Protein AF-A0A497A2Z9-F1 (afdb_monomer_lite)

Sequence (63 aa):
MKQLADRLLNLIRENWLLIAFLGLLAAGFLTLRTPATPIESEQALQATLSSGQPVLVEFYANT

pLDDT: mean 89.91, std 6.15, range [65.06, 98.31]

Structure (mmCIF, N/CA/C/O backbone):
data_AF-A0A497A2Z9-F1
#
_entry.id   AF-A0A497A2Z9-F1
#
loop_
_atom_site.group_PDB
_atom_site.id
_atom_site.type_symbol
_atom_site.label_atom_id
_atom_site.label_alt_id
_atom_site.label_comp_id
_atom_site.label_asym_id
_atom_site.label_entity_id
_atom_site.label_seq_id
_atom_site.pdbx_PDB_ins_code
_atom_site.Cartn_x
_atom_site.Cartn_y
_atom_site.Cartn_z
_atom_site.occupancy
_atom_site.B_iso_or_equiv
_atom_site.auth_seq_id
_atom_site.auth_comp_id
_atom_site.auth_asym_id
_atom_site.auth_atom_id
_atom_site.pdbx_PDB_model_num
ATOM 1 N N . MET A 1 1 ? 27.984 -5.398 -13.775 1.00 65.06 1 MET A N 1
ATOM 2 C CA . MET A 1 1 ? 27.069 -4.311 -13.348 1.00 65.06 1 MET A CA 1
ATOM 3 C C . MET A 1 1 ? 26.594 -3.430 -14.507 1.00 65.06 1 MET A C 1
ATOM 5 O O . MET A 1 1 ? 25.389 -3.313 -14.655 1.00 65.06 1 MET A O 1
ATOM 9 N N . LYS A 1 2 ? 27.472 -2.887 -15.374 1.00 79.50 2 LYS A N 1
ATOM 10 C CA . LYS A 1 2 ? 27.070 -2.037 -16.525 1.00 79.50 2 LYS A CA 1
ATOM 11 C C . LYS A 1 2 ? 26.031 -2.678 -17.461 1.00 79.50 2 LYS A C 1
ATOM 13 O O . LYS A 1 2 ? 24.967 -2.119 -17.657 1.00 79.50 2 LYS A O 1
ATOM 18 N N . GLN A 1 3 ? 26.270 -3.918 -17.887 1.00 86.19 3 GLN A N 1
ATOM 19 C CA . GLN A 1 3 ? 25.352 -4.651 -18.770 1.00 86.19 3 GLN A CA 1
ATOM 20 C C . GLN A 1 3 ? 23.937 -4.845 -18.187 1.00 86.19 3 GLN A C 1
ATOM 22 O O . GLN A 1 3 ? 22.969 -4.948 -18.933 1.00 86.19 3 GLN A O 1
ATOM 27 N N . LEU A 1 4 ? 23.805 -4.913 -16.858 1.00 87.19 4 LEU A N 1
ATOM 28 C CA . LEU A 1 4 ? 22.507 -5.058 -16.195 1.00 87.19 4 LEU A CA 1
ATOM 29 C C . LEU A 1 4 ? 21.769 -3.713 -16.145 1.00 87.19 4 LEU A C 1
ATOM 31 O O . LEU A 1 4 ? 20.570 -3.670 -16.399 1.00 87.19 4 LEU A O 1
ATOM 35 N N . ALA A 1 5 ? 22.498 -2.620 -15.904 1.00 88.50 5 ALA A N 1
ATOM 36 C CA . ALA A 1 5 ? 21.957 -1.265 -15.962 1.00 88.50 5 ALA A CA 1
ATOM 37 C C . ALA A 1 5 ? 21.464 -0.906 -17.372 1.00 88.50 5 ALA A C 1
ATOM 39 O O . ALA A 1 5 ? 20.356 -0.399 -17.510 1.00 88.50 5 ALA A O 1
ATOM 40 N N . ASP A 1 6 ? 22.223 -1.248 -18.417 1.00 91.81 6 ASP A N 1
ATOM 41 C CA . ASP A 1 6 ? 21.825 -0.982 -19.807 1.00 91.81 6 ASP A CA 1
ATOM 42 C C . ASP A 1 6 ? 20.546 -1.744 -20.191 1.00 91.81 6 ASP A C 1
ATOM 44 O O . ASP A 1 6 ? 19.656 -1.202 -20.845 1.00 91.81 6 ASP A O 1
ATOM 48 N N . ARG A 1 7 ? 20.402 -2.990 -19.717 1.00 89.19 7 ARG A N 1
ATOM 49 C CA . ARG A 1 7 ? 19.177 -3.785 -19.908 1.00 89.19 7 ARG A CA 1
ATOM 50 C C . ARG A 1 7 ? 17.979 -3.189 -19.176 1.00 89.19 7 ARG A C 1
ATOM 52 O O . ARG A 1 7 ? 16.894 -3.141 -19.746 1.00 89.19 7 ARG A O 1
ATOM 59 N N . LEU A 1 8 ? 18.168 -2.719 -17.943 1.00 88.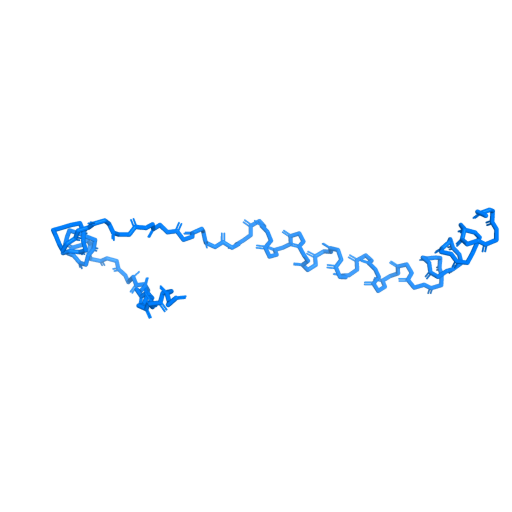69 8 LEU A N 1
ATOM 60 C CA . LEU A 1 8 ? 17.109 -2.055 -17.178 1.00 88.69 8 LEU A CA 1
ATOM 61 C C . LEU A 1 8 ? 16.690 -0.733 -17.824 1.00 88.69 8 LEU A C 1
ATOM 63 O O . LEU A 1 8 ? 15.498 -0.464 -17.932 1.00 88.69 8 LEU A O 1
ATOM 67 N N . LEU A 1 9 ? 17.646 0.065 -18.300 1.00 91.00 9 LEU A N 1
ATOM 68 C CA . LEU A 1 9 ? 17.363 1.319 -18.996 1.00 91.00 9 LEU A CA 1
ATOM 69 C C . LEU A 1 9 ? 16.600 1.087 -20.301 1.00 91.00 9 LEU A C 1
ATOM 71 O O . LEU A 1 9 ? 15.649 1.818 -20.576 1.00 91.00 9 LEU A O 1
ATOM 75 N N . ASN A 1 10 ? 16.966 0.060 -21.071 1.00 92.12 10 ASN A N 1
ATOM 76 C CA . ASN A 1 10 ? 16.218 -0.307 -22.273 1.00 92.12 10 ASN A CA 1
ATOM 77 C C . ASN A 1 10 ? 14.798 -0.768 -21.934 1.00 92.12 10 ASN A C 1
ATOM 79 O O . ASN A 1 10 ? 13.854 -0.293 -22.555 1.00 92.12 10 ASN A O 1
ATOM 83 N N . LEU A 1 11 ? 14.625 -1.596 -20.899 1.00 91.06 11 LEU A N 1
ATOM 84 C CA . LEU A 1 11 ? 13.304 -2.061 -20.471 1.00 91.06 11 LEU A CA 1
ATOM 85 C C . LEU A 1 11 ? 12.414 -0.900 -20.006 1.00 91.06 11 LEU A C 1
ATOM 87 O O . LEU A 1 11 ? 11.244 -0.835 -20.388 1.00 91.06 11 LEU A O 1
ATOM 91 N N . ILE A 1 12 ? 12.978 0.040 -19.239 1.00 92.06 12 ILE A N 1
ATOM 92 C CA . ILE A 1 12 ? 12.280 1.258 -18.812 1.00 92.06 12 ILE A CA 1
ATOM 93 C C . ILE A 1 12 ? 11.904 2.116 -20.017 1.00 92.06 12 ILE A C 1
ATOM 95 O O . ILE A 1 12 ? 10.790 2.624 -20.073 1.00 92.06 12 ILE A O 1
ATOM 99 N N . ARG A 1 13 ? 12.808 2.278 -20.987 1.00 93.56 13 ARG A N 1
ATOM 100 C CA . ARG A 1 13 ? 12.565 3.097 -22.179 1.00 93.56 13 ARG A CA 1
ATOM 101 C C . ARG A 1 13 ? 11.494 2.493 -23.087 1.00 93.56 13 ARG A C 1
ATOM 103 O O . ARG A 1 13 ? 10.617 3.223 -23.538 1.00 93.56 13 ARG A O 1
ATOM 110 N N . GLU A 1 14 ? 11.552 1.191 -23.346 1.00 95.19 14 GLU A N 1
ATOM 111 C CA . GLU A 1 14 ? 10.588 0.488 -24.203 1.00 95.19 14 GLU A CA 1
ATOM 112 C C . GLU A 1 14 ? 9.188 0.460 -23.581 1.00 95.19 14 GLU A C 1
ATOM 114 O O . GLU A 1 14 ? 8.194 0.590 -24.289 1.00 95.19 14 GLU A O 1
ATOM 119 N N . ASN A 1 15 ? 9.104 0.361 -22.251 1.00 96.62 15 ASN A N 1
ATOM 120 C CA . ASN A 1 15 ? 7.842 0.206 -21.522 1.00 96.62 15 ASN A CA 1
ATOM 121 C C . ASN A 1 15 ? 7.485 1.440 -20.683 1.00 96.62 15 ASN A C 1
ATOM 123 O O . ASN A 1 15 ? 6.736 1.330 -19.710 1.00 96.62 15 ASN A O 1
ATOM 127 N N . TRP A 1 16 ? 8.011 2.618 -21.032 1.00 95.94 16 TRP A N 1
ATOM 128 C CA . TRP A 1 16 ? 7.930 3.807 -20.175 1.00 95.94 16 TRP A CA 1
ATOM 129 C C . TRP A 1 16 ? 6.485 4.187 -19.835 1.00 95.94 16 TRP A C 1
ATOM 131 O O . TRP A 1 16 ? 6.189 4.540 -18.697 1.00 95.94 16 TRP A O 1
ATOM 141 N N . LEU A 1 17 ? 5.573 4.055 -20.803 1.00 96.62 17 LEU A N 1
ATOM 142 C CA . LEU A 1 17 ? 4.163 4.392 -20.633 1.00 96.62 17 LEU A CA 1
ATOM 143 C C . LEU A 1 17 ? 3.447 3.394 -19.716 1.00 96.62 17 LEU A C 1
ATOM 145 O O . LEU A 1 17 ? 2.671 3.805 -18.858 1.00 96.62 17 LEU A O 1
ATOM 149 N N . LEU A 1 18 ? 3.753 2.098 -19.840 1.00 96.56 18 LEU A N 1
ATOM 150 C CA . LEU A 1 18 ? 3.238 1.071 -18.932 1.00 96.56 18 LEU A CA 1
ATOM 151 C C . LEU A 1 18 ? 3.736 1.315 -17.504 1.00 96.56 18 LEU A C 1
ATOM 153 O O . LEU A 1 18 ? 2.951 1.275 -16.563 1.00 96.56 18 LEU A O 1
ATOM 157 N N . ILE A 1 19 ? 5.027 1.606 -17.342 1.00 96.38 19 ILE A N 1
ATOM 158 C CA . ILE A 1 19 ? 5.624 1.894 -16.033 1.00 96.38 19 ILE A CA 1
ATOM 159 C C . ILE A 1 19 ? 5.001 3.152 -15.426 1.00 96.38 19 ILE A C 1
ATOM 161 O O . ILE A 1 19 ? 4.655 3.145 -14.248 1.00 96.38 19 ILE A O 1
ATOM 165 N N . ALA A 1 20 ? 4.809 4.209 -16.217 1.00 96.62 20 ALA A N 1
ATOM 166 C CA . ALA A 1 20 ? 4.149 5.429 -15.766 1.00 96.62 20 ALA A CA 1
ATOM 167 C C . ALA A 1 20 ? 2.699 5.160 -15.339 1.00 96.62 20 ALA A C 1
ATOM 169 O O . ALA A 1 20 ? 2.271 5.635 -14.290 1.00 96.62 20 ALA A O 1
ATOM 170 N N . PHE A 1 21 ? 1.963 4.355 -16.107 1.00 98.06 21 PHE A N 1
ATOM 171 C CA . PHE A 1 21 ? 0.596 3.965 -15.777 1.00 98.06 21 PHE A CA 1
ATOM 172 C C . PHE A 1 21 ? 0.523 3.148 -14.479 1.00 98.06 21 PHE A C 1
ATOM 174 O O . PHE A 1 21 ? -0.269 3.468 -13.595 1.00 98.06 21 PHE A O 1
ATOM 181 N N . LEU A 1 22 ? 1.387 2.143 -14.315 1.00 97.81 22 LEU A N 1
ATOM 182 C CA . LEU A 1 22 ? 1.484 1.372 -13.073 1.00 97.81 22 LEU A CA 1
ATOM 183 C C . LEU A 1 22 ? 1.900 2.254 -11.890 1.00 97.81 22 LEU A C 1
ATOM 185 O O . LEU A 1 22 ? 1.350 2.117 -10.800 1.00 97.81 22 LEU A O 1
ATOM 189 N N . GLY A 1 23 ? 2.827 3.188 -12.108 1.00 97.62 23 GLY A N 1
ATOM 190 C CA . GLY A 1 23 ? 3.232 4.175 -11.111 1.00 97.62 23 GLY A CA 1
ATOM 191 C C . GLY A 1 23 ? 2.075 5.079 -10.686 1.00 97.62 23 GLY A C 1
ATOM 192 O O . GLY A 1 23 ? 1.893 5.315 -9.494 1.00 97.62 23 GLY A O 1
ATOM 193 N N . LEU A 1 24 ? 1.249 5.524 -11.636 1.00 98.31 24 LEU A N 1
ATOM 194 C CA . LEU A 1 24 ? 0.046 6.308 -11.363 1.00 98.31 24 LEU A CA 1
ATOM 195 C C . LEU A 1 24 ? -0.984 5.502 -10.562 1.00 98.31 24 LEU A C 1
ATOM 197 O O . LEU A 1 24 ? -1.518 6.015 -9.582 1.00 98.31 24 LEU A O 1
ATOM 201 N N . LEU A 1 25 ? -1.228 4.238 -10.922 1.00 98.25 25 LEU A N 1
ATOM 202 C CA . LEU A 1 25 ? -2.116 3.358 -10.156 1.00 98.25 25 LEU A CA 1
ATOM 203 C C . LEU A 1 25 ? -1.602 3.131 -8.730 1.00 98.25 25 LEU A C 1
ATOM 205 O O . LEU A 1 25 ? -2.377 3.225 -7.781 1.00 98.25 25 LEU A O 1
ATOM 209 N N . ALA A 1 26 ? -0.302 2.880 -8.565 1.00 97.88 26 ALA A N 1
ATOM 210 C CA . ALA A 1 26 ? 0.310 2.703 -7.253 1.00 97.88 26 ALA A CA 1
ATOM 211 C C . ALA A 1 26 ? 0.206 3.978 -6.403 1.00 97.88 26 ALA A C 1
ATOM 213 O O . ALA A 1 26 ? -0.167 3.909 -5.232 1.00 97.88 26 ALA A O 1
ATOM 214 N N . ALA A 1 27 ? 0.473 5.147 -6.989 1.00 97.75 27 ALA A N 1
ATOM 215 C CA . ALA A 1 27 ? 0.313 6.431 -6.313 1.00 97.75 27 ALA A CA 1
ATOM 216 C C . ALA A 1 27 ? -1.154 6.697 -5.939 1.00 97.75 27 ALA A C 1
ATOM 218 O O . ALA A 1 27 ? -1.436 7.112 -4.814 1.00 97.75 27 ALA A O 1
ATOM 219 N N . 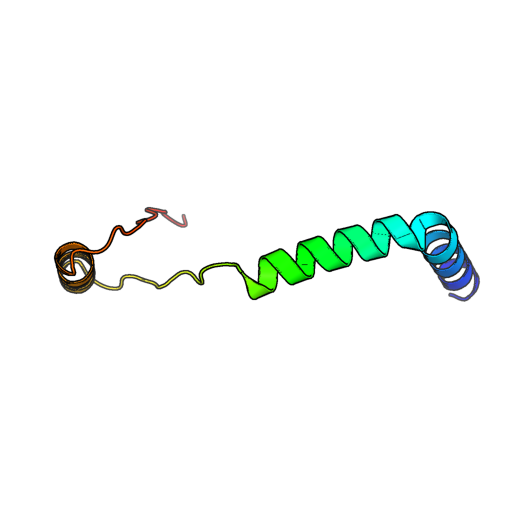GLY A 1 28 ? -2.092 6.403 -6.842 1.00 97.62 28 GLY A N 1
ATOM 220 C CA . GLY A 1 28 ? -3.528 6.496 -6.584 1.00 97.62 28 GLY A CA 1
ATOM 221 C C . GLY A 1 28 ? -3.952 5.600 -5.423 1.00 97.62 28 GLY A C 1
ATOM 222 O O . GLY A 1 28 ? -4.602 6.061 -4.494 1.00 97.62 28 GLY A O 1
ATOM 223 N N . PHE A 1 29 ? -3.501 4.346 -5.408 1.00 95.62 29 PHE A N 1
ATOM 224 C CA . PHE A 1 29 ? -3.760 3.436 -4.297 1.00 95.62 29 PHE A CA 1
ATOM 225 C C . PHE A 1 29 ? -3.187 3.964 -2.977 1.00 95.62 29 PHE A C 1
ATOM 227 O O . PHE A 1 29 ? -3.890 4.000 -1.976 1.00 95.62 29 PHE A O 1
ATOM 234 N N . LEU A 1 30 ? -1.932 4.418 -2.952 1.00 95.62 30 LEU A N 1
ATOM 235 C CA . LEU A 1 30 ? -1.310 4.909 -1.717 1.00 95.62 30 LEU A CA 1
ATOM 236 C C . LEU A 1 30 ? -1.959 6.190 -1.179 1.00 95.62 30 LEU A C 1
ATOM 238 O O . LEU A 1 30 ? -1.999 6.372 0.035 1.00 95.62 30 LEU A O 1
ATOM 242 N N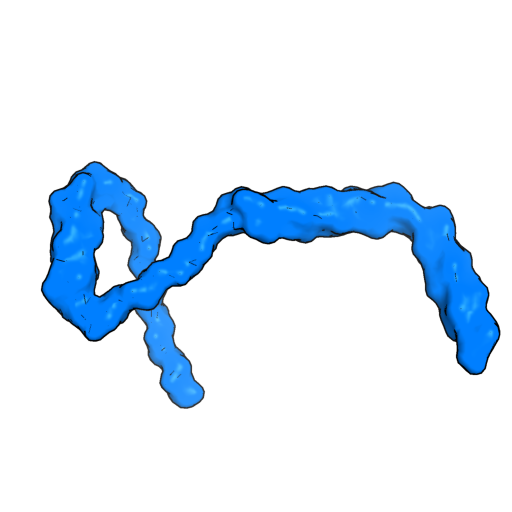 . THR A 1 31 ? -2.457 7.059 -2.059 1.00 95.62 31 THR A N 1
ATOM 243 C CA . THR A 1 31 ? -3.091 8.332 -1.676 1.00 95.62 31 THR A CA 1
ATOM 244 C C . THR A 1 31 ? -4.559 8.178 -1.298 1.00 95.62 31 THR A C 1
ATOM 246 O O . THR A 1 31 ? -5.030 8.894 -0.419 1.00 95.62 31 THR A O 1
ATOM 249 N N . LEU A 1 32 ? -5.277 7.251 -1.937 1.00 95.19 32 LEU A N 1
ATOM 250 C CA . LEU A 1 32 ? -6.714 7.053 -1.735 1.00 95.19 32 LEU A CA 1
ATOM 251 C C . LEU A 1 32 ? -7.049 5.899 -0.785 1.00 95.19 32 LEU A C 1
ATOM 253 O O . LEU A 1 32 ? -8.207 5.771 -0.391 1.00 95.19 32 LEU A O 1
ATOM 257 N N . ARG A 1 33 ? -6.085 5.044 -0.414 1.00 92.12 33 ARG A N 1
ATOM 258 C CA . ARG A 1 33 ? -6.362 3.936 0.510 1.00 92.12 33 ARG A CA 1
ATOM 259 C C . ARG A 1 33 ? -6.769 4.459 1.885 1.00 92.12 33 ARG A C 1
ATOM 261 O O . ARG A 1 33 ? -6.110 5.320 2.466 1.00 92.12 33 ARG A O 1
ATOM 268 N N . THR A 1 34 ? -7.803 3.852 2.449 1.00 89.06 34 THR A N 1
ATOM 269 C CA . THR A 1 34 ? -8.167 4.042 3.852 1.00 89.06 34 THR A CA 1
ATOM 270 C C . THR A 1 34 ? -7.201 3.243 4.734 1.00 89.06 34 THR A C 1
ATOM 272 O O . THR A 1 34 ? -7.048 2.039 4.518 1.00 89.06 34 THR A O 1
ATOM 275 N N . PRO A 1 35 ? -6.505 3.872 5.699 1.00 85.75 35 PRO A N 1
ATOM 276 C CA . PRO A 1 35 ? -5.647 3.144 6.626 1.00 85.75 35 PRO A CA 1
ATOM 277 C C . PRO A 1 35 ? -6.484 2.293 7.589 1.00 85.75 35 PRO A C 1
ATOM 279 O O . PRO A 1 35 ? -7.521 2.736 8.083 1.00 85.75 35 PRO A O 1
ATOM 282 N N . ALA A 1 36 ? -6.008 1.082 7.884 1.00 85.81 36 ALA A N 1
ATOM 283 C CA . ALA A 1 36 ? -6.606 0.242 8.913 1.00 85.81 36 ALA A CA 1
ATOM 284 C C . ALA A 1 36 ? -6.403 0.879 10.295 1.00 85.81 36 ALA A C 1
ATOM 286 O O . ALA A 1 36 ? -5.315 1.366 10.610 1.00 85.81 36 ALA A O 1
ATOM 287 N N . THR A 1 37 ? -7.451 0.857 11.114 1.00 85.62 37 THR A N 1
ATOM 288 C CA . THR A 1 37 ? -7.398 1.302 12.510 1.00 85.62 37 THR A CA 1
ATOM 289 C C . THR A 1 37 ? -7.601 0.078 13.401 1.00 85.62 37 THR A C 1
ATOM 291 O O . THR A 1 37 ? -8.648 -0.561 13.282 1.00 85.62 37 THR A O 1
ATOM 294 N N . PRO A 1 38 ? -6.626 -0.295 14.251 1.00 85.50 38 PRO A N 1
ATOM 295 C CA . PRO A 1 38 ? -6.789 -1.435 15.143 1.00 85.50 38 PRO A CA 1
ATOM 296 C C . PRO A 1 38 ? -7.875 -1.140 16.182 1.00 85.50 38 PRO A C 1
ATOM 298 O O . PRO A 1 38 ? -7.934 -0.048 16.747 1.00 85.50 38 PRO A O 1
ATOM 301 N N . ILE A 1 39 ? -8.731 -2.128 16.433 1.00 85.62 39 ILE A N 1
ATOM 302 C CA . ILE A 1 39 ? -9.754 -2.064 17.475 1.00 85.62 39 ILE A CA 1
ATOM 303 C C . ILE A 1 39 ? -9.251 -2.881 18.661 1.00 85.62 39 ILE A C 1
ATOM 305 O O . ILE A 1 39 ? -9.184 -4.104 18.598 1.00 85.62 39 ILE A O 1
ATOM 309 N N . GLU A 1 40 ? -8.866 -2.191 19.732 1.00 86.81 40 GLU A N 1
ATOM 310 C CA . GLU A 1 40 ? -8.193 -2.817 20.879 1.00 86.81 40 GLU A CA 1
ATOM 311 C C . GLU A 1 40 ? -9.156 -3.407 21.920 1.00 86.81 40 GLU A C 1
ATOM 313 O O . GLU A 1 40 ? -8.729 -4.134 22.815 1.00 86.81 40 GLU A O 1
ATOM 318 N N . SER A 1 41 ? -10.456 -3.104 21.835 1.00 86.44 41 SER A N 1
ATOM 319 C CA . SER A 1 41 ? -11.453 -3.593 22.789 1.00 86.44 41 SER A CA 1
ATOM 320 C C . SER A 1 41 ? -12.869 -3.637 22.219 1.00 86.44 41 SER A C 1
ATOM 322 O O . SER A 1 41 ? -13.211 -2.932 21.266 1.00 86.44 41 SER A O 1
ATOM 324 N N . GLU A 1 42 ? -13.731 -4.429 22.859 1.00 87.00 42 GLU A N 1
ATOM 325 C CA . GLU A 1 42 ? -15.162 -4.485 22.540 1.00 87.00 42 GLU A CA 1
ATOM 326 C C . GLU A 1 42 ? -15.851 -3.130 22.752 1.00 87.00 42 GLU A C 1
ATOM 328 O O . GLU A 1 42 ? -16.720 -2.743 21.972 1.00 87.00 42 GLU A O 1
ATOM 333 N N . GLN A 1 43 ? -15.439 -2.364 23.770 1.00 89.00 43 GLN A N 1
ATOM 334 C CA . GLN A 1 43 ? -15.99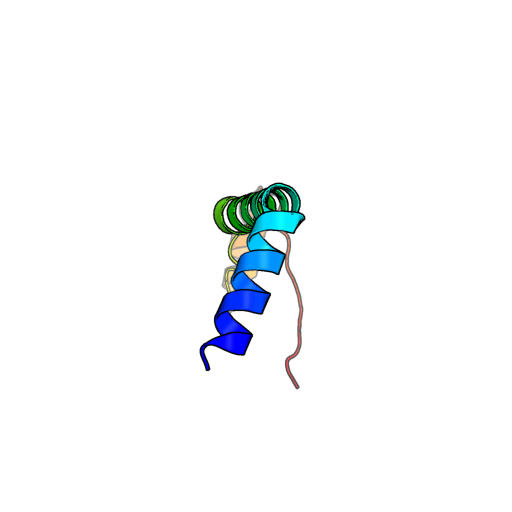4 -1.032 24.017 1.00 89.00 43 GLN A CA 1
ATOM 335 C C . GLN A 1 43 ? -15.630 -0.059 22.887 1.00 89.00 43 GLN A C 1
ATOM 337 O O . GLN A 1 43 ? -16.477 0.732 22.469 1.00 89.00 43 GLN A O 1
ATOM 342 N N . ALA A 1 44 ? -14.398 -0.134 22.368 1.00 86.19 44 ALA A N 1
ATOM 343 C CA . ALA A 1 44 ? -13.969 0.669 21.226 1.00 86.19 44 ALA A CA 1
ATOM 344 C C . ALA A 1 44 ? -14.765 0.305 19.964 1.00 86.19 44 ALA A C 1
ATOM 346 O O . ALA A 1 44 ? -15.249 1.199 19.270 1.00 86.19 44 ALA A O 1
ATOM 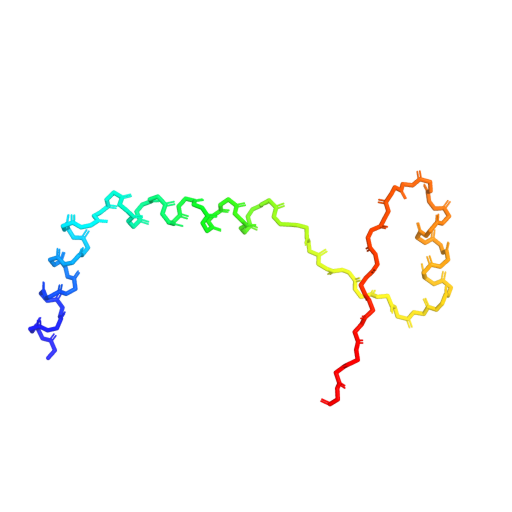347 N N . LEU A 1 45 ? -14.992 -0.992 19.723 1.00 88.50 45 LEU A N 1
ATOM 348 C CA . LEU A 1 45 ? -15.840 -1.460 18.626 1.00 88.50 45 LEU A CA 1
ATOM 349 C C . LEU A 1 45 ? -17.261 -0.890 18.734 1.00 88.50 45 LEU A C 1
ATOM 351 O O . LEU A 1 45 ? -17.777 -0.313 17.776 1.00 88.50 45 LEU A O 1
ATOM 355 N N . GLN A 1 46 ? -17.885 -1.015 19.908 1.00 89.06 46 GLN A N 1
ATOM 356 C CA . GLN A 1 46 ? -19.258 -0.568 20.136 1.00 89.06 46 GLN A CA 1
ATOM 357 C C . GLN A 1 46 ? -19.404 0.946 19.934 1.00 89.06 46 GLN A C 1
ATOM 359 O O . GLN A 1 46 ? -20.394 1.397 19.351 1.00 89.06 46 GLN A O 1
ATOM 364 N N . ALA A 1 47 ? -18.417 1.731 20.376 1.00 87.94 47 ALA A N 1
ATOM 365 C CA . ALA A 1 47 ? -18.387 3.175 20.161 1.00 87.94 47 ALA A CA 1
ATOM 366 C C . ALA A 1 47 ? -18.323 3.523 18.664 1.00 87.94 47 ALA A C 1
ATOM 368 O O . ALA A 1 47 ? -19.077 4.380 18.198 1.00 87.94 47 ALA A O 1
ATOM 369 N N . THR A 1 48 ? -17.488 2.820 17.895 1.00 86.75 48 THR A N 1
ATOM 370 C CA . THR A 1 48 ? -17.376 3.007 16.442 1.00 86.75 48 THR A CA 1
ATOM 371 C C . THR A 1 48 ? -18.665 2.620 15.713 1.00 86.75 48 THR A C 1
ATOM 373 O O . THR A 1 48 ? -19.133 3.380 14.865 1.00 86.75 48 THR A O 1
ATOM 376 N N . LEU A 1 49 ? -19.297 1.502 16.080 1.00 88.75 49 LEU A N 1
ATOM 377 C CA . LEU A 1 49 ? -20.565 1.060 15.482 1.00 88.75 49 LEU A CA 1
ATOM 378 C C . LEU A 1 49 ? -21.735 1.999 15.810 1.00 88.75 49 LEU A C 1
ATOM 380 O O . LEU A 1 49 ? -22.638 2.181 14.997 1.00 88.75 49 LEU A O 1
ATOM 384 N N . SER A 1 50 ? -21.704 2.637 16.981 1.00 90.62 50 SER A N 1
ATOM 385 C CA . SER A 1 50 ? -22.749 3.572 17.419 1.00 90.62 50 SER A CA 1
ATOM 386 C C . SER A 1 50 ? -22.600 4.977 16.817 1.00 90.62 50 SER A C 1
ATOM 388 O O . SER A 1 50 ? -23.457 5.828 17.038 1.00 90.62 50 SER A O 1
ATOM 390 N N . SER A 1 51 ? -21.539 5.234 16.041 1.00 85.88 51 SER A N 1
ATOM 391 C CA . SER A 1 51 ? -21.256 6.548 15.440 1.00 85.88 51 SER A CA 1
ATOM 392 C C . SER A 1 51 ? -22.191 6.938 14.283 1.00 85.88 51 SER A C 1
ATOM 394 O O . SER A 1 51 ? -22.138 8.070 13.804 1.00 85.88 51 SER A O 1
ATOM 396 N N . GLY A 1 52 ? -23.050 6.020 13.823 1.00 86.75 52 GLY A N 1
ATOM 397 C CA . GLY A 1 52 ? -24.027 6.273 12.759 1.00 86.75 52 GLY A CA 1
ATOM 398 C C . GLY A 1 52 ? -23.437 6.336 11.346 1.00 86.75 52 GLY A C 1
ATOM 399 O O . GLY A 1 52 ? -24.175 6.604 10.399 1.00 86.75 52 GLY A O 1
ATOM 400 N N . GLN A 1 53 ? -22.136 6.077 11.183 1.00 87.12 53 GLN A N 1
ATOM 401 C CA . GLN A 1 53 ? -21.503 5.925 9.874 1.00 87.12 53 GLN A CA 1
ATOM 402 C C . GLN A 1 53 ? -21.348 4.443 9.502 1.00 87.12 53 GLN A C 1
ATOM 404 O O . GLN A 1 53 ? -21.169 3.606 10.387 1.00 87.12 53 GLN A O 1
ATOM 409 N N . PRO A 1 54 ? -21.395 4.089 8.205 1.00 86.31 54 PRO A N 1
ATOM 410 C CA . PRO A 1 54 ? -21.039 2.751 7.748 1.00 86.31 54 PRO A CA 1
ATOM 411 C C . PRO A 1 54 ? -19.566 2.454 8.041 1.00 86.31 54 PRO A C 1
ATOM 413 O O . PRO A 1 54 ? -18.688 3.230 7.665 1.00 86.31 54 PRO A O 1
ATOM 416 N N . VAL A 1 55 ? -19.294 1.317 8.680 1.00 89.00 55 VAL A N 1
ATOM 417 C CA . VAL A 1 55 ? -17.939 0.882 9.042 1.00 89.00 55 VAL A CA 1
ATOM 418 C C . VAL A 1 55 ? -17.701 -0.530 8.513 1.00 89.00 55 VAL A C 1
ATOM 420 O O . VAL A 1 55 ? -18.556 -1.402 8.662 1.00 89.00 55 VAL A O 1
ATOM 423 N N . LEU A 1 56 ? -16.535 -0.756 7.902 1.00 88.88 56 LEU A N 1
ATOM 424 C CA . LEU A 1 56 ? -16.026 -2.087 7.569 1.00 88.88 56 LEU A CA 1
ATOM 425 C C . LEU A 1 56 ? -15.175 -2.592 8.737 1.00 88.88 56 LEU A C 1
ATOM 427 O O . LEU A 1 56 ? -14.225 -1.922 9.138 1.00 88.88 56 LEU A O 1
ATOM 431 N N . VAL A 1 57 ? -15.511 -3.766 9.269 1.00 89.12 57 VAL A N 1
ATOM 432 C CA . VAL A 1 57 ? -14.749 -4.426 10.336 1.00 89.12 57 VAL A CA 1
ATOM 433 C C . VAL A 1 57 ? -14.209 -5.740 9.795 1.00 89.12 57 VAL A C 1
ATOM 435 O O . VAL A 1 57 ? -14.973 -6.597 9.352 1.00 89.12 57 VAL A O 1
ATOM 438 N N . GLU A 1 58 ? -12.889 -5.890 9.827 1.00 88.88 58 GLU A N 1
ATOM 439 C CA . GLU A 1 58 ? -12.197 -7.093 9.374 1.00 88.88 58 GLU A CA 1
ATOM 440 C C . GLU A 1 58 ? -11.750 -7.916 10.583 1.00 88.88 58 GLU A C 1
ATOM 442 O O . GLU A 1 58 ? -10.988 -7.444 11.424 1.00 88.88 58 GLU A O 1
ATOM 447 N N . PHE A 1 59 ? -12.222 -9.161 10.664 1.00 88.25 59 PHE A N 1
ATOM 448 C CA . PHE A 1 59 ? -11.805 -10.112 11.691 1.00 88.25 59 PHE A CA 1
ATOM 449 C C . PHE A 1 59 ? -10.761 -11.054 11.106 1.00 88.25 59 PHE A C 1
ATOM 451 O O . PHE A 1 59 ? -11.046 -11.809 10.17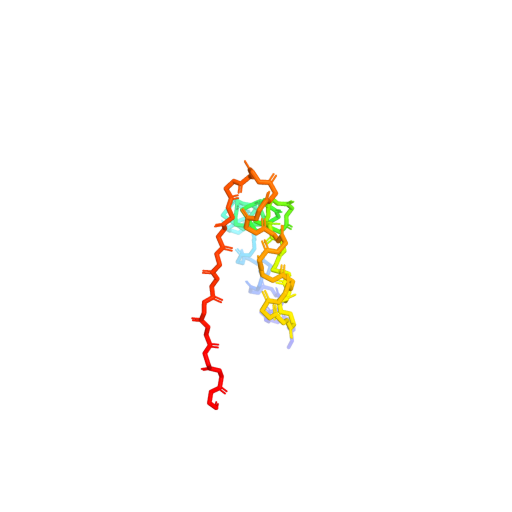6 1.00 88.25 59 PHE A O 1
ATOM 458 N N . TYR A 1 60 ? -9.559 -11.031 11.668 1.00 84.75 60 TYR A N 1
ATOM 459 C CA . TYR A 1 60 ? -8.479 -11.931 11.290 1.00 84.75 60 TYR A CA 1
ATOM 460 C C . TYR A 1 60 ? -7.779 -12.458 12.542 1.00 84.75 60 TYR A C 1
ATOM 462 O O . TYR A 1 60 ? -7.643 -11.758 13.543 1.00 84.75 60 TYR A O 1
ATOM 470 N N . ALA A 1 61 ? -7.334 -13.709 12.479 1.00 86.06 61 ALA A N 1
ATOM 471 C CA . ALA A 1 61 ? -6.502 -14.326 13.498 1.00 86.06 61 ALA A CA 1
ATOM 472 C C . ALA A 1 61 ? -5.147 -14.628 12.861 1.00 86.06 61 ALA A C 1
ATOM 474 O O . ALA A 1 61 ? -5.061 -15.458 11.958 1.00 86.06 61 ALA A O 1
ATOM 475 N N . ASN A 1 62 ? -4.102 -13.934 13.310 1.00 79.62 62 ASN A N 1
ATOM 476 C CA . ASN A 1 62 ? -2.738 -14.317 12.971 1.00 79.62 62 ASN A CA 1
ATOM 477 C C . ASN A 1 62 ? -2.359 -15.480 13.893 1.00 79.62 62 ASN A C 1
ATOM 479 O O . ASN A 1 62 ? -2.137 -15.267 15.085 1.00 79.62 62 ASN A O 1
ATOM 483 N N . THR A 1 63 ? -2.373 -16.698 13.354 1.00 72.06 63 THR A N 1
ATOM 484 C CA . THR A 1 63 ? -1.721 -17.861 13.977 1.00 72.06 63 THR A CA 1
ATOM 485 C C . THR A 1 63 ? -0.212 -17.713 13.953 1.00 72.06 63 THR A C 1
ATOM 487 O O . THR A 1 63 ? 0.292 -17.261 12.898 1.00 72.06 63 THR A O 1
#

Foldseek 3Di:
DVVVVVVVVVVCVVCVVVVVVVVVVVVCCVVPPDDDDDDPDPVSVVVVVVPPDDDDDDDDDDD

Secondary structure (DSSP, 8-state):
-HHHHHHHHHHHHHTHHHHHHHHHHHHHHHHHPPPP----SHHHHHHHHTTSS----------

Radius of gyration: 21.47 Å; chains: 1; bounding box: 51×26×48 Å